Protein AF-A0A7C5NYS7-F1 (afdb_monomer_lite)

Radius of gyration: 13.99 Å; chains: 1; bounding box: 32×31×39 Å

Foldseek 3Di:
DDDVPDDDDPPDDPDFDKDFDWDDDPPDTDWDQDDQPPPPRHRHIGGFITTQDPPGDRVRRNVVSVVD

Secondary structure (DSSP, 8-state):
-PPTT----TTS-S---B--B--EETTEE--EEPPTTSGGGTT-EE-B--BPPTT--HHHHHHHHHH-

Structure (mmCIF, N/CA/C/O backbone):
data_AF-A0A7C5NYS7-F1
#
_entry.id   AF-A0A7C5NYS7-F1
#
loop_
_atom_site.group_PDB
_atom_site.id
_atom_site.type_symbol
_atom_site.label_atom_id
_atom_site.label_alt_id
_atom_site.label_comp_id
_atom_site.label_asym_id
_atom_site.label_entity_id
_atom_site.label_seq_id
_atom_site.pdbx_PDB_ins_code
_atom_site.Cartn_x
_atom_site.Cartn_y
_atom_site.Cartn_z
_atom_site.occupancy
_atom_site.B_iso_or_equiv
_atom_site.auth_seq_id
_atom_site.auth_comp_id
_atom_site.auth_asym_id
_atom_site.auth_atom_id
_atom_site.pdbx_PDB_model_num
ATOM 1 N N . MET A 1 1 ? 0.818 -18.018 -10.627 1.00 51.78 1 MET A N 1
ATOM 2 C CA . MET A 1 1 ? -0.367 -17.916 -11.509 1.00 51.78 1 MET A CA 1
ATOM 3 C C . MET A 1 1 ? -1.004 -16.554 -11.286 1.00 51.78 1 MET A C 1
ATOM 5 O O . MET A 1 1 ? -1.084 -16.143 -10.137 1.00 51.78 1 MET A O 1
ATOM 9 N N . ALA A 1 2 ? -1.386 -15.845 -12.350 1.00 56.19 2 ALA A N 1
ATOM 10 C CA . ALA A 1 2 ? -2.106 -14.573 -12.242 1.00 56.19 2 ALA A CA 1
ATOM 11 C C . ALA A 1 2 ? -3.485 -14.798 -11.610 1.00 56.19 2 ALA A C 1
ATOM 13 O O . ALA A 1 2 ? -4.158 -15.766 -11.965 1.00 56.19 2 ALA A O 1
ATOM 14 N N . LEU A 1 3 ? -3.923 -13.914 -10.713 1.00 68.44 3 LEU A N 1
ATOM 15 C CA . LEU A 1 3 ? -5.306 -13.935 -10.233 1.00 68.44 3 LEU A CA 1
ATOM 16 C C . LEU A 1 3 ? -6.250 -13.412 -11.327 1.00 68.44 3 LEU A C 1
ATOM 18 O O . LEU A 1 3 ? -5.876 -12.551 -12.127 1.00 68.44 3 LEU A O 1
ATOM 22 N N . SER A 1 4 ? -7.491 -13.903 -11.355 1.00 66.56 4 SER A N 1
ATOM 23 C CA . SER A 1 4 ? -8.510 -13.404 -12.289 1.00 66.56 4 SER A CA 1
ATOM 24 C C . SER A 1 4 ? -8.693 -11.887 -12.124 1.00 66.56 4 SER A C 1
ATOM 26 O O . SER A 1 4 ? -8.934 -11.402 -11.018 1.00 66.56 4 SER A O 1
ATOM 28 N N . GLY A 1 5 ? -8.527 -11.128 -13.214 1.00 65.44 5 GLY A N 1
ATOM 29 C CA . GLY A 1 5 ? -8.584 -9.658 -13.220 1.00 65.44 5 GLY A CA 1
ATOM 30 C C . GLY A 1 5 ? -7.250 -8.938 -12.967 1.00 65.44 5 GLY A C 1
ATOM 31 O O . GLY A 1 5 ? -7.202 -7.708 -13.057 1.00 65.44 5 GLY A O 1
ATOM 32 N N . GLN A 1 6 ? -6.160 -9.662 -12.696 1.00 65.62 6 GLN A N 1
ATOM 33 C CA . GLN A 1 6 ? -4.819 -9.087 -12.591 1.00 65.62 6 GLN A CA 1
ATOM 34 C C . GLN A 1 6 ? -4.239 -8.844 -13.992 1.00 65.62 6 GLN A C 1
ATOM 36 O O . GLN A 1 6 ? -3.993 -9.782 -14.749 1.00 65.62 6 GLN A O 1
ATOM 41 N N . ARG A 1 7 ? -4.000 -7.576 -14.352 1.00 68.00 7 ARG A N 1
ATOM 42 C CA . ARG A 1 7 ? -3.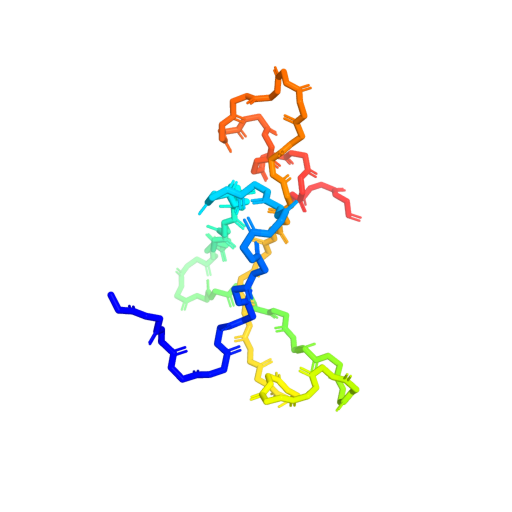302 -7.234 -15.602 1.00 68.00 7 ARG A CA 1
ATOM 43 C C . ARG A 1 7 ? -1.811 -7.516 -15.447 1.00 68.00 7 ARG A C 1
ATOM 45 O O . ARG A 1 7 ? -1.106 -6.731 -14.822 1.00 68.00 7 ARG A O 1
ATOM 52 N N . ILE A 1 8 ? -1.349 -8.610 -16.043 1.00 68.56 8 ILE A N 1
ATOM 53 C CA . ILE A 1 8 ? 0.077 -8.899 -16.216 1.00 68.56 8 ILE A CA 1
ATOM 54 C C . ILE A 1 8 ? 0.494 -8.414 -17.604 1.00 68.56 8 ILE A C 1
ATOM 56 O O . ILE A 1 8 ? -0.157 -8.736 -18.594 1.00 68.56 8 ILE A O 1
ATOM 60 N N . GLN A 1 9 ? 1.560 -7.620 -17.670 1.00 70.81 9 GLN A N 1
ATOM 61 C CA . GLN A 1 9 ? 2.160 -7.154 -18.919 1.00 70.81 9 GLN A CA 1
ATOM 62 C C . GLN A 1 9 ? 3.594 -7.695 -18.971 1.00 70.81 9 GLN A C 1
ATOM 64 O O . GLN A 1 9 ? 4.414 -7.212 -18.194 1.00 70.81 9 GLN A O 1
ATOM 69 N N . PRO A 1 10 ? 3.891 -8.696 -19.825 1.00 66.50 10 PRO A N 1
ATOM 70 C CA . PRO A 1 10 ? 5.197 -9.368 -19.860 1.00 66.50 10 PRO A CA 1
ATOM 71 C C . PRO A 1 10 ? 6.363 -8.419 -20.155 1.00 66.50 10 PRO A C 1
ATOM 73 O O . PRO A 1 10 ? 7.457 -8.608 -19.643 1.00 66.50 10 PRO A O 1
ATOM 76 N N . GLU A 1 11 ? 6.088 -7.369 -20.931 1.00 72.75 11 GLU A N 1
ATOM 77 C CA . GLU A 1 11 ? 7.047 -6.336 -21.343 1.00 72.75 11 GLU A CA 1
ATOM 78 C C . GLU A 1 11 ? 7.245 -5.231 -20.281 1.00 72.75 11 GLU A C 1
ATOM 80 O O . GLU A 1 11 ? 7.895 -4.218 -20.536 1.00 72.75 11 GLU A O 1
ATOM 85 N N . ARG A 1 12 ? 6.615 -5.357 -19.105 1.00 64.81 12 ARG A N 1
ATOM 86 C CA . ARG A 1 12 ? 6.700 -4.394 -17.996 1.00 64.81 12 ARG A CA 1
ATOM 87 C C . ARG A 1 12 ? 7.297 -5.042 -16.751 1.00 64.81 12 ARG A C 1
ATOM 89 O O . ARG A 1 12 ? 7.499 -6.248 -16.694 1.00 64.81 12 ARG A O 1
ATOM 96 N N . PHE A 1 13 ? 7.558 -4.215 -15.736 1.00 65.25 13 PHE A N 1
ATOM 97 C CA . PHE A 1 13 ? 8.030 -4.650 -14.424 1.00 65.25 13 PHE A CA 1
ATOM 98 C C . PHE A 1 13 ? 7.270 -5.886 -13.918 1.00 65.25 13 PHE A C 1
ATOM 100 O O . PHE A 1 13 ? 6.041 -5.872 -13.814 1.00 65.25 13 PHE A O 1
ATOM 107 N N . THR A 1 14 ? 8.019 -6.931 -13.555 1.00 70.88 14 THR A N 1
ATOM 108 C CA . THR A 1 14 ? 7.501 -8.208 -13.029 1.00 70.88 14 THR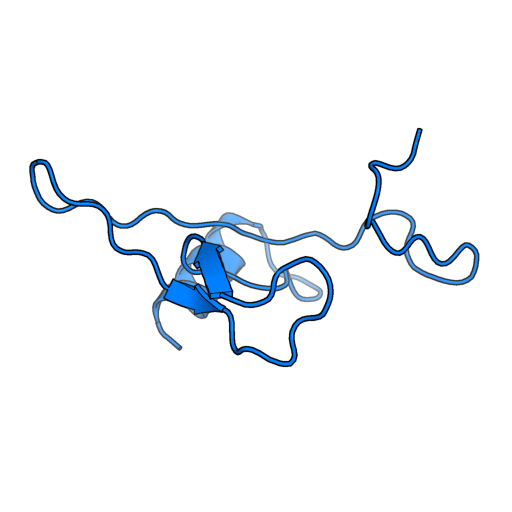 A CA 1
ATOM 109 C C . THR A 1 14 ? 6.698 -8.028 -11.739 1.00 70.88 14 THR A C 1
ATOM 111 O O . THR A 1 14 ? 5.826 -8.835 -11.417 1.00 70.88 14 THR A O 1
ATOM 114 N N . LEU A 1 15 ? 6.976 -6.947 -11.009 1.00 74.88 15 LEU A N 1
ATOM 115 C CA . LEU A 1 15 ? 6.258 -6.513 -9.825 1.00 74.88 15 LEU A CA 1
ATOM 116 C C . LEU A 1 15 ? 6.131 -4.990 -9.871 1.00 74.88 15 LEU A C 1
ATOM 118 O O . LEU A 1 15 ? 7.120 -4.289 -10.063 1.00 74.88 15 LEU A O 1
ATOM 122 N N . ILE A 1 16 ? 4.916 -4.488 -9.669 1.00 82.50 16 ILE A N 1
ATOM 123 C CA . ILE A 1 16 ? 4.673 -3.071 -9.408 1.00 82.50 16 ILE A CA 1
ATOM 124 C C . ILE A 1 16 ? 4.323 -2.974 -7.920 1.00 82.50 16 ILE A C 1
ATOM 126 O O . ILE A 1 16 ? 3.197 -3.331 -7.555 1.00 82.50 16 ILE A O 1
ATOM 130 N N . PRO A 1 17 ? 5.274 -2.584 -7.054 1.00 90.62 17 PRO A N 1
ATOM 131 C CA . PRO A 1 17 ? 5.023 -2.493 -5.625 1.00 90.62 17 PRO A CA 1
ATOM 132 C C . PRO A 1 17 ? 3.976 -1.415 -5.344 1.00 90.62 17 PRO A C 1
ATOM 134 O O . PRO A 1 17 ? 3.979 -0.334 -5.938 1.00 90.62 17 PRO A O 1
ATOM 137 N N . ARG A 1 18 ? 3.049 -1.740 -4.447 1.00 94.56 18 ARG A N 1
ATOM 138 C CA . ARG A 1 18 ? 2.008 -0.831 -3.981 1.00 94.56 18 ARG A CA 1
ATOM 139 C C . ARG A 1 18 ? 1.809 -0.983 -2.489 1.00 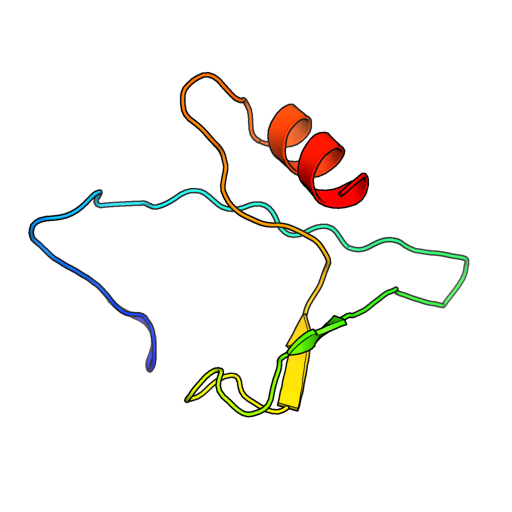94.56 18 ARG A C 1
ATOM 141 O O . ARG A 1 18 ? 1.970 -2.080 -1.953 1.00 94.56 18 ARG A O 1
ATOM 148 N N . THR A 1 19 ? 1.414 0.102 -1.851 1.00 96.75 19 THR A N 1
ATOM 149 C CA . THR A 1 19 ? 1.036 0.122 -0.442 1.00 96.75 19 THR A CA 1
ATOM 150 C C . THR A 1 19 ? -0.479 0.059 -0.313 1.00 96.75 19 THR A C 1
ATOM 152 O O . THR A 1 19 ? -1.225 0.504 -1.187 1.00 96.75 19 THR A O 1
ATOM 155 N N . LEU A 1 20 ? -0.938 -0.546 0.780 1.00 97.12 20 LEU A N 1
ATOM 156 C CA . LEU A 1 20 ? -2.333 -0.518 1.188 1.00 97.12 20 LEU A CA 1
ATOM 157 C C . LEU A 1 20 ? -2.380 -0.293 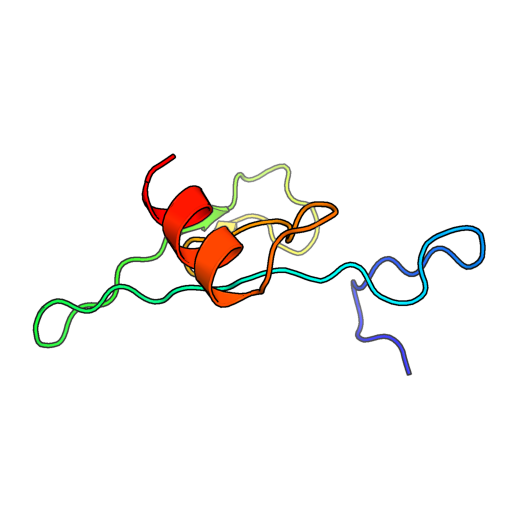2.696 1.00 97.12 20 LEU A C 1
ATOM 159 O O . LEU A 1 20 ? -1.881 -1.107 3.470 1.00 97.12 20 LEU A O 1
ATOM 163 N N . VAL A 1 21 ? -2.969 0.825 3.092 1.00 97.81 21 VAL A N 1
ATOM 164 C CA . VAL A 1 21 ? -3.026 1.336 4.455 1.00 97.81 21 VAL A CA 1
ATOM 165 C C . VAL A 1 21 ? -4.473 1.312 4.925 1.00 97.81 21 VAL A C 1
ATOM 167 O O . VAL A 1 21 ? -5.375 1.873 4.297 1.00 97.81 21 VAL A O 1
ATOM 170 N N . PHE A 1 22 ? -4.692 0.668 6.068 1.00 97.56 22 PHE A N 1
ATOM 171 C CA . PHE A 1 22 ? -5.960 0.710 6.781 1.00 97.56 22 PHE A CA 1
ATOM 172 C C . PHE A 1 22 ? -5.814 1.639 7.978 1.00 97.56 22 PHE A C 1
ATOM 174 O O . PHE A 1 22 ? -5.092 1.338 8.924 1.00 97.56 22 PHE A O 1
ATOM 181 N N . LEU A 1 23 ? -6.505 2.774 7.931 1.00 96.94 23 LEU A N 1
ATOM 182 C CA . LEU A 1 23 ? -6.579 3.704 9.051 1.00 96.94 23 LEU A CA 1
ATOM 183 C C . LEU A 1 23 ? -7.705 3.263 9.983 1.00 96.94 23 LEU A C 1
ATOM 185 O O . LEU A 1 23 ? -8.860 3.170 9.557 1.00 96.94 23 LEU A O 1
ATOM 189 N N . LEU A 1 24 ? -7.369 3.006 11.246 1.00 97.81 24 LEU A N 1
ATOM 190 C CA . LEU A 1 24 ? -8.323 2.583 12.267 1.00 97.81 24 LEU A CA 1
ATOM 191 C C . LEU A 1 24 ? -8.634 3.723 13.240 1.00 97.81 24 LEU A C 1
ATOM 193 O O . LEU A 1 24 ? -7.746 4.460 13.669 1.00 97.81 24 LEU A O 1
ATOM 197 N N . ARG A 1 25 ? -9.905 3.836 13.633 1.00 97.94 25 ARG A N 1
ATOM 198 C CA . ARG A 1 25 ? -10.361 4.681 14.744 1.00 97.94 25 ARG A CA 1
ATOM 199 C C . ARG A 1 25 ? -11.349 3.884 15.589 1.00 97.94 25 ARG A C 1
ATOM 201 O O . ARG A 1 25 ? -12.528 3.810 15.251 1.00 97.94 25 ARG A O 1
ATOM 208 N N . GLY A 1 26 ? -10.858 3.305 16.684 1.00 97.56 26 GLY A N 1
ATOM 209 C CA . GLY A 1 26 ? -11.640 2.374 17.498 1.00 97.56 26 GLY A CA 1
ATOM 210 C C . GLY A 1 26 ? -12.004 1.129 16.690 1.00 97.56 26 GLY A C 1
ATOM 211 O O . GLY A 1 26 ? -11.122 0.450 16.173 1.00 97.56 26 GLY A O 1
ATOM 212 N N . ASP A 1 27 ? -13.300 0.870 16.549 1.00 97.62 27 ASP A N 1
ATOM 213 C CA . ASP A 1 27 ? -13.883 -0.233 15.777 1.00 97.62 27 ASP A CA 1
ATOM 214 C C . ASP A 1 27 ? -14.116 0.100 14.290 1.00 97.62 27 ASP A C 1
ATOM 216 O O . ASP A 1 27 ? -14.635 -0.723 13.536 1.00 97.62 27 ASP A O 1
ATOM 220 N N . ARG A 1 28 ? -13.744 1.307 13.847 1.00 98.00 28 ARG A N 1
ATOM 221 C CA . ARG A 1 28 ? -13.964 1.779 12.474 1.00 98.00 28 ARG A CA 1
ATOM 222 C C . ARG A 1 28 ? -12.691 1.702 11.647 1.00 98.00 28 ARG A C 1
ATOM 224 O O . ARG A 1 28 ? -11.617 2.061 12.125 1.00 98.00 28 ARG A O 1
ATOM 231 N N . VAL A 1 29 ? -12.847 1.344 10.374 1.00 97.81 29 VAL A N 1
ATOM 232 C CA . VAL A 1 29 ? -11.802 1.413 9.344 1.00 97.81 29 VAL A CA 1
ATOM 233 C C . VAL A 1 29 ? -12.211 2.400 8.252 1.00 97.81 29 VAL A C 1
ATOM 235 O O . VAL A 1 29 ? -13.365 2.406 7.818 1.00 97.81 29 VAL A O 1
ATOM 238 N N . LEU A 1 30 ? -11.279 3.246 7.808 1.00 97.44 30 LEU A N 1
ATOM 239 C CA . LEU A 1 30 ? -11.500 4.101 6.642 1.00 97.44 30 LEU A CA 1
ATOM 240 C C . LEU A 1 30 ? -11.297 3.295 5.357 1.00 97.44 30 LEU A C 1
ATOM 242 O O . LEU A 1 30 ? -10.242 2.694 5.156 1.00 97.44 30 LEU A O 1
ATOM 246 N N . LEU A 1 31 ? -12.296 3.326 4.477 1.00 97.50 31 LEU A N 1
ATOM 247 C CA . LEU A 1 31 ? -12.246 2.709 3.156 1.00 97.50 31 LEU A CA 1
ATOM 248 C C . LEU A 1 31 ? -12.674 3.713 2.086 1.00 97.50 31 LEU A C 1
ATOM 250 O O . LEU A 1 31 ? -13.591 4.508 2.293 1.00 97.50 31 LEU A O 1
ATOM 254 N N . MET A 1 32 ? -12.050 3.626 0.916 1.00 95.25 32 MET A N 1
ATOM 255 C CA . MET A 1 32 ? -12.415 4.382 -0.278 1.00 95.25 32 MET A CA 1
ATOM 256 C C . MET A 1 32 ? -13.274 3.518 -1.195 1.00 95.25 32 MET A C 1
ATOM 258 O O . MET A 1 32 ? -12.932 2.366 -1.469 1.00 95.25 32 MET A O 1
ATOM 262 N N . ARG A 1 33 ? -14.373 4.075 -1.709 1.00 96.06 33 ARG A N 1
ATOM 263 C CA . ARG A 1 33 ? -15.162 3.424 -2.760 1.00 96.06 33 ARG A CA 1
ATOM 264 C C . ARG A 1 33 ? -14.528 3.715 -4.117 1.00 96.06 33 ARG A C 1
ATOM 266 O O . ARG A 1 33 ? -14.358 4.870 -4.497 1.00 96.06 33 ARG A O 1
ATOM 273 N N . LEU A 1 34 ? -14.179 2.664 -4.850 1.00 92.62 34 LEU A N 1
ATOM 274 C CA . LEU A 1 34 ? -13.576 2.778 -6.171 1.00 92.62 34 LEU A CA 1
ATOM 275 C C . LEU A 1 34 ? -14.603 3.281 -7.190 1.00 92.62 34 LEU A C 1
ATOM 277 O O . LEU A 1 34 ? -15.731 2.791 -7.246 1.00 92.62 34 LEU A O 1
ATOM 281 N N . HIS A 1 35 ? -14.179 4.243 -8.015 1.00 92.25 35 HIS A N 1
ATOM 282 C CA . HIS A 1 35 ? -15.011 4.839 -9.060 1.00 92.25 35 HIS A CA 1
ATOM 283 C C . HIS A 1 35 ? -15.603 3.773 -9.996 1.00 92.25 35 HIS A C 1
ATOM 285 O O . HIS A 1 35 ? -14.942 2.784 -10.323 1.00 92.25 35 HIS A O 1
ATOM 291 N N . GLU A 1 36 ? -16.816 4.011 -10.493 1.00 91.38 36 GLU A N 1
ATOM 292 C CA . GLU A 1 36 ? -17.577 3.051 -11.313 1.00 91.38 36 GLU A CA 1
ATOM 293 C C . GLU A 1 36 ? -16.861 2.674 -12.631 1.00 91.38 36 GLU A C 1
ATOM 295 O O . GLU A 1 36 ? -17.068 1.607 -13.197 1.00 91.38 36 GLU A O 1
ATOM 300 N N . ASN A 1 37 ? -15.900 3.489 -13.074 1.00 90.62 37 ASN A N 1
ATOM 301 C CA . ASN A 1 37 ? -15.093 3.230 -14.276 1.00 90.62 37 ASN A CA 1
ATOM 302 C C . ASN A 1 37 ? -13.846 2.348 -14.023 1.00 90.62 37 ASN A C 1
ATOM 304 O O . ASN A 1 37 ? -12.967 2.263 -14.880 1.00 90.62 37 ASN A O 1
ATOM 308 N N . ARG A 1 38 ? -13.716 1.691 -12.859 1.00 82.88 38 ARG A N 1
ATOM 309 C CA . ARG A 1 38 ? -12.536 0.868 -12.491 1.00 82.88 38 ARG A CA 1
ATOM 310 C C . ARG A 1 38 ? -12.615 -0.595 -12.958 1.00 82.88 38 ARG A C 1
ATOM 312 O O . ARG A 1 38 ? -11.904 -1.457 -12.434 1.00 82.88 38 ARG A O 1
ATOM 319 N N . GLY A 1 39 ? -13.442 -0.886 -13.962 1.00 87.06 39 GLY A N 1
ATOM 320 C CA . GLY A 1 39 ? -13.600 -2.229 -14.530 1.00 87.06 39 GLY A CA 1
ATOM 321 C C . GLY A 1 39 ? -14.095 -3.232 -13.485 1.00 87.06 39 GLY A C 1
ATOM 322 O O . GLY A 1 39 ? -15.036 -2.948 -12.756 1.00 87.06 39 GLY A O 1
ATOM 323 N N . ALA A 1 40 ? -13.428 -4.384 -13.355 1.00 86.50 40 ALA A N 1
ATOM 324 C CA . ALA A 1 40 ? -13.804 -5.445 -12.405 1.00 86.50 40 ALA A CA 1
ATOM 325 C C . ALA A 1 40 ? -13.793 -5.023 -10.915 1.00 86.50 40 ALA A C 1
ATOM 327 O O . ALA A 1 40 ? -14.260 -5.767 -10.047 1.00 86.50 40 ALA A O 1
ATOM 328 N N . TRP A 1 41 ? -13.242 -3.845 -10.612 1.00 87.00 41 TRP A N 1
ATOM 329 C CA . TRP A 1 41 ? -13.147 -3.285 -9.265 1.00 87.00 41 TRP A CA 1
ATOM 330 C C . TRP A 1 41 ? -14.118 -2.121 -9.017 1.00 87.00 41 TRP A C 1
ATOM 332 O O . TRP A 1 41 ? -14.081 -1.532 -7.940 1.00 87.00 41 TRP A O 1
ATOM 342 N N . ALA A 1 42 ? -14.971 -1.785 -9.988 1.00 93.12 42 ALA A N 1
ATOM 343 C CA . ALA A 1 42 ? -15.991 -0.746 -9.866 1.00 93.12 42 ALA A CA 1
ATOM 344 C C . ALA A 1 42 ? -16.893 -0.964 -8.639 1.00 93.12 42 ALA A C 1
ATOM 346 O O . ALA A 1 42 ? -17.294 -2.092 -8.347 1.00 93.12 42 ALA A O 1
ATOM 347 N N . GLY A 1 43 ? -17.159 0.109 -7.888 1.00 93.56 43 GLY A N 1
ATOM 348 C CA . GLY A 1 43 ? -18.057 0.100 -6.731 1.00 93.56 43 GLY A CA 1
ATOM 349 C C . GLY A 1 43 ? -17.535 -0.639 -5.492 1.00 93.56 43 GLY A C 1
ATOM 350 O O . GLY A 1 43 ? -18.151 -0.546 -4.431 1.00 93.56 43 GLY A O 1
ATOM 351 N N . LYS A 1 44 ? -16.398 -1.343 -5.585 1.00 94.94 44 LYS A N 1
ATOM 352 C CA . LYS A 1 44 ? -15.779 -2.036 -4.448 1.00 94.94 44 LYS A CA 1
ATOM 353 C C . LYS A 1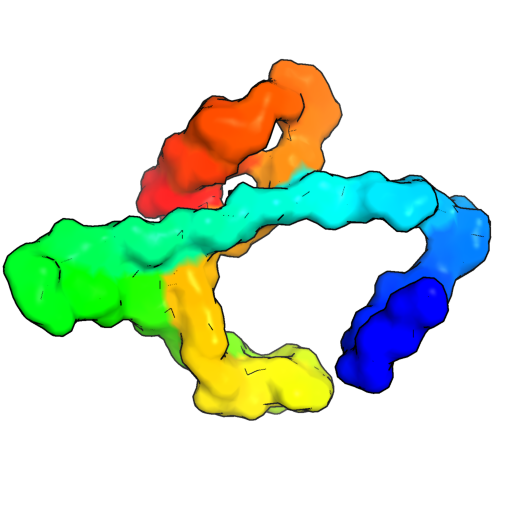 44 ? -15.066 -1.055 -3.521 1.00 94.94 44 LYS A C 1
ATOM 355 O O . LYS A 1 44 ? -14.676 0.038 -3.928 1.00 94.94 44 LYS A O 1
ATOM 360 N N . TYR A 1 45 ? -14.863 -1.477 -2.279 1.00 96.00 45 TYR A N 1
ATOM 361 C CA . TYR A 1 45 ? -14.109 -0.725 -1.282 1.00 96.00 45 TYR A CA 1
ATOM 362 C C . TYR A 1 45 ? -12.648 -1.168 -1.230 1.00 96.00 45 TYR A C 1
ATOM 364 O O . TYR A 1 45 ? -12.345 -2.338 -1.468 1.00 96.00 45 TYR A O 1
ATOM 372 N N . ASN A 1 46 ? -11.756 -0.238 -0.897 1.00 95.50 46 ASN A N 1
ATOM 373 C CA . ASN A 1 46 ? -10.342 -0.515 -0.666 1.00 95.50 46 ASN A CA 1
ATOM 374 C C . ASN A 1 46 ? -9.763 0.384 0.441 1.00 95.50 46 ASN A C 1
ATOM 376 O O . ASN A 1 46 ? -10.372 1.392 0.794 1.00 95.50 46 ASN A O 1
ATOM 380 N N . GLY A 1 47 ? -8.596 0.029 0.976 1.00 95.50 47 GLY A N 1
ATOM 381 C CA . GLY A 1 47 ? -7.798 0.917 1.833 1.00 95.50 47 GLY A CA 1
ATOM 382 C C . GLY A 1 47 ? -7.133 2.058 1.049 1.00 95.50 47 GLY A C 1
ATOM 383 O O . GLY A 1 47 ? -7.155 2.063 -0.185 1.00 95.50 47 GLY A O 1
ATOM 384 N N . VAL A 1 48 ? -6.547 3.011 1.775 1.00 96.81 48 VAL A N 1
ATOM 385 C CA . VAL A 1 48 ? -5.758 4.127 1.216 1.00 96.81 48 VAL A CA 1
ATOM 386 C C . VAL A 1 48 ? -4.410 3.599 0.729 1.00 96.81 48 VAL A C 1
ATOM 388 O O . VAL A 1 48 ? -3.894 2.646 1.302 1.00 96.81 48 VAL A O 1
ATOM 391 N N . GLY A 1 49 ? -3.836 4.159 -0.331 1.00 96.31 49 GLY A N 1
ATOM 392 C CA . GLY A 1 49 ? -2.534 3.720 -0.827 1.00 96.31 49 GLY A CA 1
ATOM 393 C C . GLY A 1 49 ? -2.398 3.803 -2.339 1.00 96.31 49 GLY A C 1
ATOM 394 O O . GLY A 1 49 ? -3.375 3.989 -3.073 1.00 96.31 49 GLY A O 1
ATOM 395 N N . GLY A 1 50 ? -1.179 3.553 -2.801 1.00 95.12 50 GLY A N 1
ATOM 396 C CA . GLY A 1 50 ? -0.827 3.695 -4.203 1.00 95.12 50 GLY A CA 1
ATOM 397 C C . GLY A 1 50 ? 0.518 3.073 -4.519 1.00 95.12 50 GLY A C 1
ATOM 398 O O . GLY A 1 50 ? 0.850 2.008 -3.996 1.00 95.12 50 GLY A O 1
ATOM 399 N N . HIS A 1 51 ? 1.236 3.660 -5.468 1.00 95.31 51 HIS A N 1
ATOM 400 C CA . HIS A 1 51 ? 2.489 3.093 -5.956 1.00 95.31 51 HIS A CA 1
ATOM 401 C C . HIS A 1 51 ? 3.632 3.396 -4.995 1.00 95.31 51 HIS A C 1
ATOM 403 O O . HIS A 1 51 ? 3.664 4.451 -4.371 1.00 95.31 51 HIS A O 1
ATOM 409 N N . VAL A 1 52 ? 4.572 2.456 -4.889 1.00 95.06 52 VAL A N 1
ATOM 410 C CA . VAL A 1 52 ? 5.897 2.768 -4.348 1.00 95.06 52 VAL A CA 1
ATOM 411 C C . VAL A 1 52 ? 6.724 3.318 -5.504 1.00 95.06 52 VAL A C 1
ATOM 413 O O . VAL A 1 52 ? 6.901 2.626 -6.512 1.00 95.06 52 VAL A O 1
ATOM 416 N N . GLU A 1 53 ? 7.190 4.554 -5.371 1.00 93.56 53 GLU A N 1
ATOM 417 C CA . GLU A 1 53 ? 7.981 5.227 -6.398 1.00 93.56 53 GLU A CA 1
ATOM 418 C C . GLU A 1 53 ? 9.464 4.831 -6.330 1.00 93.56 53 GLU A C 1
ATOM 420 O O . GLU A 1 53 ? 9.948 4.219 -5.372 1.00 93.56 53 GLU A O 1
ATOM 425 N N . ALA A 1 54 ? 10.217 5.158 -7.381 1.00 90.81 54 ALA A N 1
ATOM 426 C CA . ALA A 1 54 ? 11.641 4.846 -7.441 1.00 90.81 54 ALA A CA 1
ATOM 427 C C . ALA A 1 54 ? 12.414 5.559 -6.317 1.00 90.81 54 ALA A C 1
ATOM 429 O O . ALA A 1 54 ? 12.408 6.783 -6.222 1.00 90.81 54 ALA A O 1
ATOM 430 N N . GLY A 1 55 ? 13.121 4.778 -5.497 1.00 92.25 55 GLY A N 1
ATOM 431 C CA . GLY A 1 55 ? 13.876 5.289 -4.351 1.00 92.25 55 GLY A CA 1
ATOM 432 C C . GLY A 1 55 ? 13.071 5.384 -3.052 1.00 92.25 55 GLY A C 1
ATOM 433 O O . GLY A 1 55 ? 13.662 5.698 -2.023 1.00 92.25 55 GLY A O 1
ATOM 434 N N . GLU A 1 56 ? 11.772 5.072 -3.068 1.00 95.38 56 GLU A N 1
ATOM 435 C CA . GLU A 1 56 ? 10.973 4.945 -1.847 1.00 95.38 56 GLU A CA 1
ATOM 436 C C . GLU A 1 56 ? 11.096 3.539 -1.246 1.00 95.38 5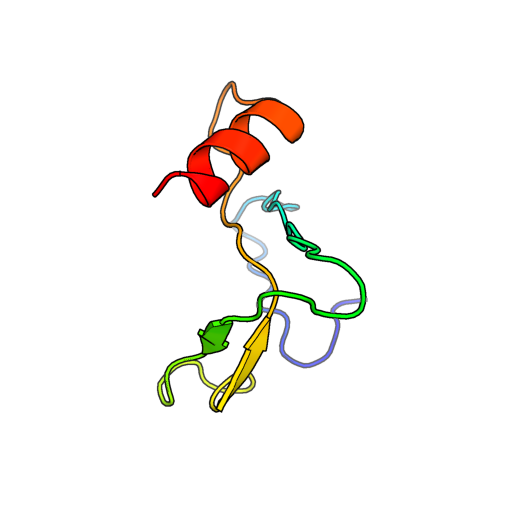6 GLU A C 1
ATOM 438 O O . GLU A 1 56 ? 11.081 2.526 -1.952 1.00 95.38 56 GLU A O 1
ATOM 443 N N . ASP A 1 57 ? 11.156 3.463 0.083 1.00 95.56 57 ASP A N 1
ATOM 444 C CA . ASP A 1 57 ? 10.798 2.242 0.796 1.00 95.56 57 ASP A CA 1
ATOM 445 C C . ASP A 1 57 ? 9.266 2.166 1.002 1.00 95.56 57 ASP A C 1
ATOM 447 O O . ASP A 1 57 ? 8.571 3.189 0.942 1.00 95.56 57 ASP A O 1
ATOM 451 N N . PRO A 1 58 ? 8.704 0.969 1.266 1.00 96.31 58 PRO A N 1
ATOM 452 C CA . PRO A 1 58 ? 7.259 0.808 1.401 1.00 96.31 58 PRO A CA 1
ATOM 453 C C . PRO A 1 58 ? 6.608 1.654 2.504 1.00 96.31 58 PRO A C 1
ATOM 455 O O . PRO A 1 58 ? 5.452 2.040 2.351 1.00 96.31 58 PRO A O 1
ATOM 458 N N . LEU A 1 59 ? 7.301 1.936 3.612 1.00 97.75 59 LEU A N 1
ATOM 459 C CA . LEU A 1 59 ? 6.739 2.749 4.692 1.00 97.75 59 LEU A CA 1
ATOM 460 C C . LEU A 1 59 ? 6.676 4.221 4.277 1.00 97.75 59 LEU A C 1
ATOM 462 O O . LEU A 1 59 ? 5.644 4.861 4.480 1.00 97.75 59 LEU A O 1
ATOM 466 N N . THR A 1 60 ? 7.735 4.730 3.644 1.00 98.12 60 THR A N 1
ATOM 467 C CA . THR A 1 60 ? 7.768 6.100 3.110 1.00 98.12 60 THR A CA 1
ATOM 468 C C . THR A 1 60 ? 6.651 6.325 2.088 1.00 98.12 60 THR A C 1
ATOM 470 O O . THR A 1 60 ? 5.876 7.275 2.225 1.00 98.12 60 THR A O 1
ATOM 473 N N . ALA A 1 61 ? 6.480 5.402 1.135 1.00 98.12 61 ALA A N 1
ATOM 474 C CA . ALA A 1 61 ? 5.384 5.460 0.167 1.00 98.12 61 ALA A CA 1
ATOM 475 C C . ALA A 1 61 ? 4.001 5.399 0.843 1.00 98.12 61 ALA A C 1
ATOM 477 O O . ALA A 1 61 ? 3.091 6.138 0.479 1.00 98.12 61 ALA A O 1
ATOM 478 N N . ALA A 1 62 ? 3.826 4.539 1.855 1.00 98.12 62 ALA A N 1
ATOM 479 C CA . ALA A 1 62 ? 2.564 4.418 2.587 1.00 98.12 62 ALA A CA 1
ATOM 480 C C . ALA A 1 62 ? 2.193 5.713 3.325 1.00 98.12 62 ALA A C 1
ATOM 482 O O . ALA A 1 62 ? 1.024 6.101 3.330 1.00 98.12 62 ALA A O 1
ATOM 483 N N . MET A 1 63 ? 3.173 6.388 3.933 1.00 98.00 63 MET A N 1
ATOM 484 C CA . MET A 1 63 ? 2.963 7.674 4.599 1.00 98.00 63 MET A CA 1
ATOM 485 C C . MET A 1 63 ? 2.594 8.780 3.609 1.00 98.00 63 MET A C 1
ATOM 487 O O . MET A 1 63 ? 1.651 9.521 3.879 1.00 98.00 63 MET A O 1
ATOM 491 N N . ARG A 1 64 ? 3.293 8.866 2.467 1.00 98.25 64 ARG A N 1
ATOM 492 C CA . ARG A 1 64 ? 2.988 9.832 1.400 1.00 98.25 64 ARG A CA 1
ATOM 493 C C . ARG A 1 64 ? 1.566 9.643 0.874 1.00 98.25 64 ARG A C 1
ATOM 495 O O . ARG A 1 64 ? 0.769 10.566 0.960 1.00 98.25 64 ARG A O 1
ATOM 502 N N . GLU A 1 65 ? 1.227 8.438 0.422 1.00 97.94 65 GLU A N 1
ATOM 503 C CA . GLU A 1 65 ? -0.101 8.115 -0.128 1.00 97.94 65 GLU A CA 1
ATOM 504 C C . GLU A 1 65 ? -1.239 8.307 0.887 1.00 97.94 65 GLU A C 1
ATOM 506 O O . GLU A 1 65 ? -2.391 8.476 0.509 1.00 97.94 65 GLU A O 1
ATOM 511 N N . THR A 1 66 ? -0.942 8.259 2.189 1.00 97.31 66 THR A N 1
ATOM 512 C CA . THR A 1 66 ? -1.931 8.552 3.236 1.00 97.31 66 THR A CA 1
ATOM 513 C C . THR A 1 66 ? -2.202 10.054 3.388 1.00 97.31 66 THR A C 1
ATOM 515 O O . THR A 1 66 ? -3.261 10.428 3.891 1.00 97.31 66 THR A O 1
ATOM 518 N N . ALA A 1 67 ? -1.247 10.908 3.012 1.00 96.50 67 ALA A N 1
ATOM 519 C CA . ALA A 1 67 ? -1.320 12.359 3.169 1.00 96.50 67 ALA A CA 1
ATOM 520 C C . ALA A 1 67 ? -1.826 13.108 1.918 1.00 96.50 67 ALA A C 1
ATOM 522 O O . ALA A 1 67 ? -2.160 14.288 2.041 1.00 96.50 67 ALA A O 1
ATOM 523 N N . GLU A 1 68 ? -1.855 12.453 0.753 1.00 94.19 68 GLU A N 1
ATOM 524 C CA . GLU A 1 68 ? -2.410 12.959 -0.519 1.00 94.19 68 GLU A CA 1
ATOM 525 C C . GLU A 1 68 ? -3.951 12.958 -0.540 1.00 94.19 68 GLU A C 1
ATOM 527 O O . GLU A 1 68 ? -4.524 13.943 -1.067 1.00 94.19 68 GLU A O 1
#

Sequence (68 aa):
MALSGQRIQPERFTLIPRTLVFLLRGDRVLLMRLHENRGAWAGKYNGVGGHVEAGEDPLTAAMRETAE

pLDDT: mean 88.52, std 12.51, range [51.78, 98.25]